Protein AF-A0A9D4BYH0-F1 (afdb_monomer)

Foldseek 3Di:
DDDDDDDDDDDDDDDPDPDDPPPDDDPPDDPDDDDDDDDDDDDPDPDDPPDDDCPVVVVVVVVVVVVVVVVVVVVVVVVVVVVVVVVVVVVVVVVVVVVVVVVVVVVVVVVVVVVVVVVVVVVVVVVVVVVVVVVVVVVVVVVVVVVVVVVVVVVVVVVVD

pLDDT: mean 78.52, std 25.66, range [32.28, 98.81]

Sequence (161 aa):
MTTEEKKRKNGINSTGSISEIDLQESPSQNKQQEQTPKPQKFRKAKMPKVGETNWKSEYNVSSEINDKKSQLKDINHKLANVASTVDRSIEELNSKIKQLIEKDDARIKNTMRELLSGMKDDIVISLSKQIEVLESRLFEREIENDKLKQEVKDLNKKLED

Organism: Dreissena polymorpha (NCBI:txid45954)

Secondary structure (DSSP, 8-state):
-----------------------------------PPP----------------HHHHHHHHHHHHHHHHHHHHHHHHHHHHHHHHHHHHHHHHHHHHHHH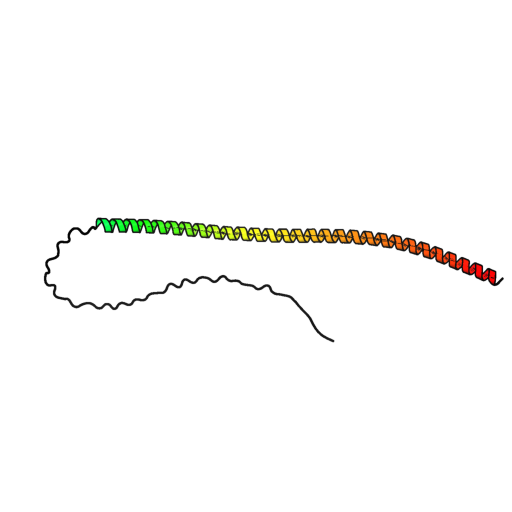HHHHHHHHHHHHHHHHHHHHHHHHHHHHHHHHHHHHHHHHHHHHHHHHHHHHHHHHHHH-

Structure (mmCIF, N/CA/C/O backbone):
data_AF-A0A9D4BYH0-F1
#
_entry.id   AF-A0A9D4BYH0-F1
#
loop_
_atom_site.group_PDB
_atom_site.id
_atom_site.type_symbol
_atom_site.label_atom_id
_atom_site.label_alt_id
_atom_site.label_comp_id
_atom_site.label_asym_id
_atom_site.label_entity_id
_atom_site.label_seq_id
_atom_site.pdbx_PDB_ins_code
_atom_site.Cartn_x
_atom_site.Cartn_y
_atom_site.Cartn_z
_atom_site.occupancy
_atom_site.B_iso_or_equiv
_atom_site.auth_seq_id
_atom_site.auth_comp_id
_atom_site.auth_asym_id
_atom_site.auth_atom_id
_atom_site.pdbx_PDB_model_num
ATOM 1 N N . MET A 1 1 ? -32.935 -17.900 -3.603 1.00 38.25 1 MET A N 1
ATOM 2 C CA . MET A 1 1 ? -33.440 -17.007 -4.667 1.00 38.25 1 MET A CA 1
ATOM 3 C C . MET A 1 1 ? -32.567 -15.757 -4.617 1.00 38.25 1 MET A C 1
ATOM 5 O O . MET A 1 1 ? -32.617 -15.085 -3.601 1.00 38.25 1 MET A O 1
ATOM 9 N N . THR A 1 2 ? -31.446 -15.720 -5.360 1.00 40.88 2 THR A N 1
ATOM 10 C CA . THR A 1 2 ? -31.282 -15.116 -6.719 1.00 40.88 2 THR A CA 1
ATOM 11 C C . THR A 1 2 ? -31.506 -13.596 -6.652 1.00 40.88 2 THR A C 1
ATOM 13 O O . THR A 1 2 ? -32.549 -13.194 -6.165 1.00 40.88 2 THR A O 1
ATOM 16 N N . THR A 1 3 ? -30.612 -12.690 -7.058 1.00 42.00 3 THR A N 1
ATOM 17 C CA . THR A 1 3 ? -29.584 -12.708 -8.117 1.00 42.00 3 THR A CA 1
ATOM 18 C C . THR A 1 3 ? -28.722 -11.432 -7.976 1.00 42.00 3 THR A C 1
ATOM 20 O O . THR A 1 3 ? -29.191 -10.472 -7.380 1.00 42.00 3 THR A O 1
ATOM 23 N N . GLU A 1 4 ? -27.528 -11.433 -8.590 1.00 38.19 4 GLU A N 1
ATOM 24 C CA . GLU A 1 4 ? -26.719 -10.256 -9.006 1.00 38.19 4 GLU A CA 1
ATOM 25 C C . GLU A 1 4 ? -26.021 -9.436 -7.890 1.00 38.19 4 GLU A C 1
ATOM 27 O O . GLU A 1 4 ? -26.610 -9.080 -6.889 1.00 38.19 4 GLU A O 1
ATOM 32 N N . GLU A 1 5 ? -24.723 -9.120 -7.923 1.00 40.25 5 GLU A N 1
ATOM 33 C CA . GLU A 1 5 ? -23.811 -8.974 -9.051 1.00 40.25 5 GLU A CA 1
ATOM 34 C C . GLU A 1 5 ? -22.370 -9.314 -8.622 1.00 40.25 5 GLU A C 1
ATOM 36 O O . GLU A 1 5 ? -21.858 -8.928 -7.570 1.00 40.25 5 GLU A O 1
ATOM 41 N N . LYS A 1 6 ? -21.733 -10.132 -9.454 1.00 42.22 6 LYS A N 1
ATOM 42 C CA . LYS A 1 6 ? -20.428 -10.767 -9.281 1.00 42.22 6 LYS A CA 1
ATOM 43 C C . LYS A 1 6 ? -19.395 -9.975 -10.088 1.00 42.22 6 LYS A C 1
ATOM 45 O O . LYS A 1 6 ? -19.663 -9.624 -11.226 1.00 42.22 6 LYS A O 1
ATOM 50 N N . LYS A 1 7 ? -18.162 -9.936 -9.572 1.00 39.81 7 LYS A N 1
ATOM 51 C CA . LYS A 1 7 ? -16.890 -9.839 -10.322 1.00 39.81 7 LYS A CA 1
ATOM 52 C C . LYS A 1 7 ? -16.577 -8.501 -11.017 1.00 39.81 7 LYS A C 1
ATOM 54 O O . LYS A 1 7 ? -16.980 -8.252 -12.143 1.00 39.81 7 LYS A O 1
ATOM 59 N N . ARG A 1 8 ? -15.607 -7.775 -10.452 1.00 39.50 8 ARG A N 1
ATOM 60 C CA . ARG A 1 8 ? -14.599 -7.048 -11.242 1.00 39.50 8 ARG A CA 1
ATOM 61 C C . ARG A 1 8 ? -13.219 -7.625 -10.928 1.00 39.50 8 ARG A C 1
ATOM 63 O O . ARG A 1 8 ? -12.563 -7.244 -9.967 1.00 39.50 8 ARG A O 1
ATOM 70 N N . LYS A 1 9 ? -12.836 -8.624 -11.723 1.00 42.94 9 LYS A N 1
ATOM 71 C CA . LYS A 1 9 ? -11.463 -9.101 -11.912 1.00 42.94 9 LYS A CA 1
ATOM 72 C C . LYS A 1 9 ? -11.106 -8.851 -13.377 1.00 42.94 9 LYS A C 1
ATOM 74 O O . LYS A 1 9 ? -11.938 -9.108 -14.241 1.00 42.94 9 LYS A O 1
ATOM 79 N N . ASN A 1 10 ? -9.846 -8.486 -13.587 1.00 37.41 10 ASN A N 1
ATOM 80 C CA . ASN A 1 10 ? -9.073 -8.560 -14.828 1.00 37.41 10 ASN A CA 1
ATOM 81 C C . ASN A 1 10 ? -9.269 -7.428 -15.845 1.00 37.41 10 ASN A C 1
ATOM 83 O O . ASN A 1 10 ? -10.265 -7.350 -16.552 1.00 37.41 10 ASN A O 1
ATOM 87 N N . GLY A 1 11 ? -8.214 -6.621 -15.961 1.00 32.28 11 GLY A N 1
ATOM 88 C CA . GLY A 1 11 ? -7.962 -5.690 -17.054 1.00 32.28 11 GLY A CA 1
ATOM 89 C C . GLY A 1 11 ? -6.468 -5.373 -17.142 1.00 32.28 11 GLY A C 1
ATOM 90 O O . GLY A 1 11 ? -6.089 -4.211 -17.136 1.00 32.28 11 GLY A O 1
ATOM 91 N N . ILE A 1 12 ? -5.618 -6.406 -17.137 1.00 38.56 12 ILE A N 1
ATOM 92 C CA . ILE A 1 12 ? -4.235 -6.299 -17.616 1.00 38.56 12 ILE A CA 1
ATOM 93 C C . ILE A 1 12 ? -4.298 -6.665 -19.102 1.00 38.56 12 ILE A C 1
ATOM 95 O O . ILE A 1 12 ? -4.329 -7.844 -19.440 1.00 38.56 12 ILE A O 1
ATOM 99 N N . ASN A 1 13 ? -4.359 -5.658 -19.970 1.00 38.12 13 ASN A N 1
ATOM 100 C CA . ASN A 1 13 ? -4.007 -5.793 -21.384 1.00 38.12 13 ASN A CA 1
ATOM 101 C C . ASN A 1 13 ? -2.537 -5.345 -21.463 1.00 38.12 13 ASN A C 1
ATOM 103 O O . ASN A 1 13 ? -2.234 -4.208 -21.123 1.00 38.12 13 ASN A O 1
ATOM 107 N N . SER A 1 14 ? -1.552 -6.233 -21.603 1.00 37.12 14 SER A N 1
ATOM 108 C CA . SER A 1 14 ? -1.218 -7.039 -22.784 1.00 37.12 14 SER A CA 1
ATOM 109 C C . SER A 1 14 ? -0.939 -6.188 -24.025 1.00 37.12 14 SER A C 1
ATOM 111 O O . SER A 1 14 ? -1.850 -5.616 -24.614 1.00 37.12 14 SER A O 1
ATOM 113 N N . THR A 1 15 ? 0.339 -6.227 -24.419 1.00 41.69 15 THR A N 1
ATOM 114 C CA . THR A 1 15 ? 0.869 -6.137 -25.791 1.00 41.69 15 THR A CA 1
ATOM 115 C C . THR A 1 15 ? 0.675 -4.820 -26.539 1.00 41.69 15 THR A C 1
ATOM 117 O O . THR A 1 15 ? -0.170 -4.705 -27.420 1.00 41.69 15 THR A O 1
ATOM 120 N N . GLY A 1 16 ? 1.563 -3.863 -26.261 1.00 33.22 16 GLY A N 1
ATOM 121 C CA . GLY A 1 16 ? 1.998 -2.883 -27.254 1.00 33.22 16 GLY A CA 1
ATOM 122 C C . GLY A 1 16 ? 3.262 -3.392 -27.941 1.00 33.22 16 GLY A C 1
ATOM 123 O O . GLY A 1 16 ? 4.363 -3.019 -27.549 1.00 33.22 16 GLY A O 1
ATOM 124 N N . SER A 1 17 ? 3.107 -4.287 -28.918 1.00 40.41 17 SER A N 1
ATOM 125 C CA . SER A 1 17 ? 4.171 -4.601 -29.872 1.00 40.41 17 SER A CA 1
ATOM 126 C C . SER A 1 17 ? 4.427 -3.343 -30.696 1.00 40.41 17 SER A C 1
ATOM 128 O O . SER A 1 17 ? 3.565 -2.935 -31.474 1.00 40.41 17 SER A O 1
ATOM 130 N N . ILE A 1 18 ? 5.580 -2.701 -30.509 1.00 44.22 18 ILE A N 1
ATOM 131 C CA . ILE A 1 18 ? 6.057 -1.706 -31.467 1.00 44.22 18 ILE A CA 1
ATOM 132 C C . ILE A 1 18 ? 6.565 -2.507 -32.660 1.00 44.22 18 ILE A C 1
ATOM 134 O O . ILE A 1 18 ? 7.563 -3.217 -32.583 1.00 44.22 18 ILE A O 1
ATOM 138 N N . SER A 1 19 ? 5.765 -2.451 -33.713 1.00 44.19 19 SER A N 1
ATOM 139 C CA . SER A 1 19 ? 5.960 -3.046 -35.024 1.00 44.19 19 SER A CA 1
ATOM 140 C C . SER A 1 19 ? 7.359 -2.792 -35.585 1.00 44.19 19 SER A C 1
ATOM 142 O O . SER A 1 19 ? 7.792 -1.642 -35.684 1.00 44.19 19 SER A O 1
ATOM 144 N N . GLU A 1 20 ? 8.007 -3.885 -35.996 1.00 37.78 20 GLU A N 1
ATOM 145 C CA . GLU A 1 20 ? 9.078 -3.927 -36.991 1.00 37.78 20 GLU A CA 1
ATOM 146 C C . GLU A 1 20 ? 8.744 -3.002 -38.167 1.00 37.78 20 GLU A C 1
ATOM 148 O O . GLU A 1 20 ? 7.704 -3.136 -38.815 1.00 37.78 20 GLU A O 1
ATOM 153 N N . ILE A 1 21 ? 9.636 -2.053 -38.443 1.00 40.25 21 ILE A N 1
ATOM 154 C CA . ILE A 1 21 ? 9.646 -1.336 -39.714 1.00 40.25 21 ILE A CA 1
ATOM 155 C C . ILE A 1 21 ? 10.313 -2.276 -40.715 1.00 40.25 21 ILE A C 1
ATOM 157 O O . ILE A 1 21 ? 11.536 -2.375 -40.780 1.00 40.25 21 ILE A O 1
ATOM 161 N N . ASP A 1 22 ? 9.477 -2.991 -41.459 1.00 37.97 22 ASP A N 1
ATOM 162 C CA . ASP A 1 22 ? 9.868 -3.825 -42.587 1.00 37.97 22 ASP A CA 1
ATOM 163 C C . ASP A 1 22 ? 10.259 -2.907 -43.760 1.00 37.97 22 ASP A C 1
ATOM 165 O O . ASP A 1 22 ? 9.413 -2.350 -44.466 1.00 37.97 22 ASP A O 1
ATOM 169 N N . LEU A 1 23 ? 11.561 -2.659 -43.928 1.00 40.38 23 LEU A N 1
ATOM 170 C CA . LEU A 1 23 ? 12.103 -1.992 -45.112 1.00 40.38 23 LEU A CA 1
ATOM 171 C C . LEU A 1 23 ? 12.146 -3.011 -46.255 1.00 40.38 23 LEU A C 1
ATOM 173 O O . LEU A 1 23 ? 13.171 -3.635 -46.518 1.00 40.38 23 LEU A O 1
ATOM 177 N N . GLN A 1 24 ? 11.015 -3.163 -46.945 1.00 39.34 24 GLN A N 1
ATOM 178 C CA . GLN A 1 24 ? 10.952 -3.884 -48.212 1.00 39.34 24 GLN A CA 1
ATOM 179 C C . GLN A 1 24 ? 11.823 -3.181 -49.264 1.00 39.34 24 GLN A C 1
ATOM 181 O O . GLN A 1 24 ? 11.448 -2.156 -49.841 1.00 39.34 24 GLN A O 1
ATOM 186 N N . GLU A 1 25 ? 12.985 -3.765 -49.552 1.00 39.53 25 GLU A N 1
ATOM 187 C CA . GLU A 1 25 ? 13.725 -3.507 -50.782 1.00 39.53 25 GLU A CA 1
ATOM 188 C C . GLU A 1 25 ? 12.851 -3.903 -51.981 1.00 39.53 25 GLU A C 1
ATOM 190 O O . GLU A 1 25 ? 12.483 -5.063 -52.163 1.00 39.53 25 GLU A O 1
ATOM 195 N N . SER A 1 26 ? 12.504 -2.927 -52.819 1.00 39.94 26 SER A N 1
ATOM 196 C CA . SER A 1 26 ? 11.840 -3.188 -54.096 1.00 39.94 26 SER A CA 1
ATOM 197 C C . SER A 1 26 ? 12.850 -3.753 -55.104 1.00 39.94 26 SER A C 1
ATOM 199 O O . SER A 1 26 ? 13.808 -3.052 -55.445 1.00 39.94 26 SER A O 1
ATOM 201 N N . PRO A 1 27 ? 12.652 -4.958 -55.670 1.00 40.75 27 PRO A N 1
ATOM 202 C CA . PRO A 1 27 ? 13.477 -5.429 -56.771 1.00 40.75 27 PRO A CA 1
ATOM 203 C C . PRO A 1 27 ? 13.036 -4.726 -58.060 1.00 40.75 27 PRO A C 1
ATOM 205 O O . PRO A 1 27 ? 12.054 -5.104 -58.699 1.00 40.75 27 PRO A O 1
ATOM 208 N N . SER A 1 28 ? 13.774 -3.693 -58.473 1.00 41.81 28 SER A N 1
ATOM 209 C CA . SER A 1 28 ? 13.622 -3.118 -59.813 1.00 41.81 28 SER A CA 1
ATOM 210 C C . SER A 1 28 ? 14.185 -4.086 -60.855 1.00 41.81 28 SER A C 1
ATOM 212 O O . SER A 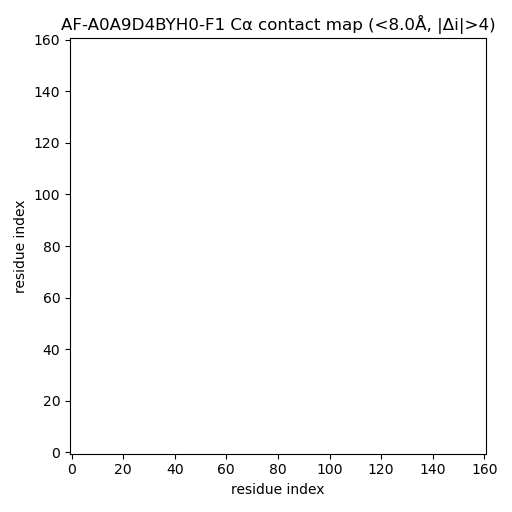1 28 ? 15.358 -4.037 -61.221 1.00 41.81 28 SER A O 1
ATOM 214 N N . GLN A 1 29 ? 13.330 -4.985 -61.342 1.00 40.50 29 GLN A N 1
ATOM 215 C CA . GLN A 1 29 ? 13.562 -5.733 -62.571 1.00 40.50 29 GLN A CA 1
ATOM 216 C C . GLN A 1 29 ? 13.462 -4.776 -63.763 1.00 40.50 29 GLN A C 1
ATOM 218 O O . GLN A 1 29 ? 12.367 -4.478 -64.232 1.00 40.50 29 GLN A O 1
ATOM 223 N N . ASN A 1 30 ? 14.599 -4.326 -64.294 1.00 38.78 30 ASN A N 1
ATOM 224 C CA . ASN A 1 30 ? 14.641 -3.720 -65.621 1.00 38.78 30 ASN A CA 1
ATOM 225 C C . ASN A 1 30 ? 15.242 -4.728 -66.609 1.00 38.78 30 ASN A C 1
ATOM 227 O O . ASN A 1 30 ? 16.457 -4.822 -66.775 1.00 38.78 30 ASN A O 1
ATOM 231 N N . LYS A 1 31 ? 14.373 -5.530 -67.238 1.00 47.62 31 LYS A N 1
ATOM 232 C CA . LYS A 1 31 ? 14.720 -6.327 -68.420 1.00 47.62 31 LYS A CA 1
ATOM 233 C C . LYS A 1 31 ? 14.843 -5.373 -69.608 1.00 47.62 31 LYS A C 1
ATOM 235 O O . LYS A 1 31 ? 13.845 -5.080 -70.261 1.00 47.62 31 LYS A O 1
ATOM 240 N N . GLN A 1 32 ? 16.053 -4.909 -69.908 1.00 43.03 32 GLN A N 1
ATOM 241 C CA . GLN A 1 32 ? 16.330 -4.312 -71.212 1.00 43.03 32 GLN A CA 1
ATOM 242 C C . GLN A 1 32 ? 16.720 -5.409 -72.202 1.00 43.03 32 GLN A C 1
ATOM 244 O O . GLN A 1 32 ? 17.670 -6.159 -71.999 1.00 43.03 32 GLN A O 1
ATOM 249 N N . GLN A 1 33 ? 15.903 -5.512 -73.249 1.00 44.56 33 GLN A N 1
ATOM 250 C CA . GLN A 1 33 ? 16.112 -6.342 -74.425 1.00 44.56 33 GLN A CA 1
ATOM 251 C C . GLN A 1 33 ? 17.427 -5.972 -75.113 1.00 44.56 33 GLN A C 1
ATOM 253 O O . GLN A 1 33 ? 17.650 -4.825 -75.495 1.00 44.56 33 GLN A O 1
ATOM 258 N N . GLU A 1 34 ? 18.260 -6.981 -75.320 1.00 41.09 34 GLU A N 1
ATOM 259 C CA . GLU A 1 34 ? 19.463 -6.922 -76.134 1.00 41.09 34 GLU A CA 1
ATOM 260 C C . GLU A 1 34 ? 19.052 -6.868 -77.617 1.00 41.09 34 GLU A C 1
ATOM 262 O O . GLU A 1 34 ? 18.759 -7.882 -78.247 1.00 41.09 34 GLU A O 1
ATOM 267 N N . GLN A 1 35 ? 18.954 -5.660 -78.178 1.00 45.34 35 GLN A N 1
ATOM 268 C CA . GLN A 1 35 ? 18.885 -5.463 -79.626 1.00 45.34 35 GLN A CA 1
ATOM 269 C C . GLN A 1 35 ? 20.288 -5.136 -80.136 1.00 45.34 35 GLN A C 1
ATOM 271 O O . GLN A 1 35 ? 20.803 -4.039 -79.932 1.00 45.34 35 GLN A O 1
ATOM 276 N N . THR A 1 36 ? 20.912 -6.090 -80.823 1.00 39.84 36 THR A N 1
ATOM 277 C CA . THR A 1 36 ? 22.171 -5.872 -81.543 1.00 39.84 36 THR A CA 1
ATOM 278 C C . THR A 1 36 ? 21.944 -4.923 -82.731 1.00 39.84 36 THR A C 1
ATOM 280 O O . THR A 1 36 ? 21.162 -5.270 -83.627 1.00 39.84 36 THR A O 1
ATOM 283 N N . PRO A 1 37 ? 22.620 -3.761 -82.824 1.00 43.53 37 PRO A N 1
ATOM 284 C CA . PRO A 1 37 ? 22.533 -2.912 -84.006 1.00 43.53 37 PRO A CA 1
ATOM 285 C C . PRO A 1 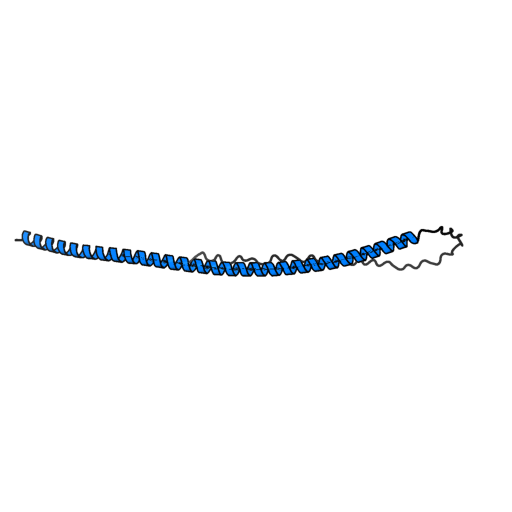37 ? 23.345 -3.514 -85.163 1.00 43.53 37 PRO A C 1
ATOM 287 O O . PRO A 1 37 ? 24.487 -3.939 -84.991 1.00 43.53 37 PRO A O 1
ATOM 290 N N . LYS A 1 38 ? 22.760 -3.520 -86.368 1.00 50.56 38 LYS A N 1
ATOM 291 C CA . LYS A 1 38 ? 23.434 -3.883 -87.629 1.00 50.56 38 LYS A CA 1
ATOM 292 C C . LYS A 1 38 ? 24.692 -3.020 -87.857 1.00 50.56 38 LYS A C 1
ATOM 294 O O . LYS A 1 38 ? 24.664 -1.828 -87.549 1.00 50.56 38 LYS A O 1
ATOM 299 N N . PRO A 1 39 ? 25.764 -3.563 -88.468 1.00 40.78 39 PRO A N 1
ATOM 300 C CA . PRO A 1 39 ? 27.018 -2.840 -88.666 1.00 40.78 39 PRO A CA 1
ATOM 301 C C . PRO A 1 39 ? 26.841 -1.684 -89.659 1.00 40.78 39 PRO A C 1
ATOM 303 O O . PRO A 1 39 ? 26.704 -1.872 -90.870 1.00 40.78 39 PRO A O 1
ATOM 306 N N . GLN A 1 40 ? 26.845 -0.463 -89.130 1.00 53.38 40 GLN A N 1
ATOM 307 C CA . GLN A 1 40 ? 26.816 0.770 -89.903 1.00 53.38 40 GLN A CA 1
ATOM 308 C C . GLN A 1 40 ? 28.234 1.055 -90.425 1.00 53.38 40 GLN A C 1
ATOM 310 O O . GLN A 1 40 ? 29.199 1.100 -89.665 1.00 53.38 40 GLN A O 1
ATOM 315 N N . LYS A 1 41 ? 28.383 1.205 -91.747 1.00 51.78 41 LYS A N 1
ATOM 316 C CA . LYS A 1 41 ? 29.674 1.469 -92.401 1.00 51.78 41 LYS A CA 1
ATOM 317 C C . LYS A 1 41 ? 30.257 2.796 -91.898 1.00 51.78 41 LYS A C 1
ATOM 319 O O . LYS A 1 41 ? 29.757 3.865 -92.248 1.00 51.78 41 LYS A O 1
ATOM 324 N N . PHE A 1 42 ? 31.331 2.726 -91.114 1.00 44.03 42 PHE A N 1
ATOM 325 C CA . PHE A 1 42 ? 32.073 3.893 -90.645 1.00 44.03 42 PHE A CA 1
ATOM 326 C C . PHE A 1 42 ? 32.738 4.611 -91.826 1.00 44.03 42 PHE A C 1
ATOM 328 O O . PHE A 1 42 ? 33.729 4.148 -92.394 1.00 44.03 42 PHE A O 1
ATOM 335 N N . ARG A 1 43 ? 32.214 5.786 -92.187 1.00 50.41 43 ARG A N 1
ATOM 336 C CA . ARG A 1 43 ? 33.010 6.798 -92.886 1.00 50.41 43 ARG A CA 1
ATOM 337 C C . ARG A 1 43 ? 34.096 7.259 -91.913 1.00 50.41 43 ARG A C 1
ATOM 339 O O . ARG A 1 43 ? 33.781 7.599 -90.777 1.00 50.41 43 ARG A O 1
ATOM 346 N N . LYS A 1 44 ? 35.361 7.259 -92.349 1.00 54.62 44 LYS A N 1
ATOM 347 C CA . LYS A 1 44 ? 36.505 7.787 -91.588 1.00 54.62 44 LYS A CA 1
ATOM 348 C C . LYS A 1 44 ? 36.310 9.289 -91.352 1.00 54.62 44 LYS A C 1
ATOM 350 O O . LYS A 1 44 ? 36.789 10.113 -92.126 1.00 54.62 44 LYS A O 1
ATOM 355 N N . ALA A 1 45 ? 35.573 9.640 -90.303 1.00 50.53 45 ALA A N 1
ATOM 356 C CA . ALA A 1 45 ? 35.564 10.982 -89.758 1.00 50.53 45 ALA A CA 1
ATOM 357 C C . ALA A 1 45 ? 36.923 11.214 -89.092 1.00 50.53 45 ALA A C 1
ATOM 359 O O . ALA A 1 45 ? 37.395 10.405 -88.293 1.00 50.53 45 ALA A O 1
ATOM 360 N N . LYS A 1 46 ? 37.576 12.304 -89.485 1.00 55.06 46 LYS A N 1
ATOM 361 C CA . LYS A 1 46 ? 38.815 12.801 -88.892 1.00 55.06 46 LYS A CA 1
ATOM 362 C C . LYS A 1 46 ? 38.563 12.959 -87.388 1.00 55.06 46 LYS A C 1
ATOM 364 O O . LYS A 1 46 ? 37.714 13.765 -87.014 1.00 55.06 46 LYS A O 1
ATOM 369 N N . MET A 1 47 ? 39.226 12.156 -86.549 1.00 54.00 47 MET A N 1
ATOM 370 C CA . MET A 1 47 ? 39.058 12.258 -85.098 1.00 54.00 47 MET A CA 1
ATOM 371 C C . MET A 1 47 ? 39.387 13.695 -84.672 1.00 54.00 47 MET A C 1
ATOM 373 O O . MET A 1 47 ? 40.452 14.198 -85.059 1.00 54.00 47 MET A O 1
ATOM 377 N N . PRO A 1 48 ? 38.514 14.378 -83.910 1.00 52.62 48 PRO A N 1
ATOM 378 C CA . PRO A 1 48 ? 38.930 15.590 -83.230 1.00 52.62 48 PRO A CA 1
ATOM 379 C C . PRO A 1 48 ? 40.115 15.210 -82.342 1.00 52.62 48 PRO A C 1
ATOM 381 O O . PRO A 1 48 ? 40.064 14.211 -81.623 1.00 52.62 48 PRO A O 1
ATOM 384 N N . LYS A 1 49 ? 41.217 15.960 -82.447 1.00 53.47 49 LYS A N 1
ATOM 385 C CA . LYS A 1 49 ? 42.331 15.828 -81.509 1.00 53.47 49 LYS A CA 1
ATOM 386 C C . LYS A 1 49 ? 41.735 16.011 -80.118 1.00 53.47 49 LYS A C 1
ATOM 388 O O . LYS A 1 49 ? 41.226 17.089 -79.825 1.00 53.47 49 LYS A O 1
ATOM 393 N N . VAL A 1 50 ? 41.747 14.949 -79.316 1.00 53.41 50 VAL A N 1
ATOM 394 C CA . VAL A 1 50 ? 41.404 15.004 -77.896 1.00 53.41 50 VAL A CA 1
ATOM 395 C C . VAL A 1 50 ? 42.431 15.938 -77.269 1.00 53.41 50 VAL A C 1
ATOM 397 O O . VAL A 1 50 ? 43.566 15.549 -77.008 1.00 53.41 50 VAL A O 1
ATOM 400 N N . GLY A 1 51 ? 42.068 17.211 -77.146 1.00 48.75 51 GLY A N 1
ATOM 401 C CA . GLY A 1 51 ? 42.772 18.137 -76.284 1.00 48.75 51 GLY A CA 1
ATOM 402 C C . GLY A 1 51 ? 42.547 17.646 -74.867 1.00 48.75 51 GLY A C 1
ATOM 403 O O . GLY A 1 51 ? 41.419 17.698 -74.403 1.00 48.75 51 GLY A O 1
ATOM 404 N N . GLU A 1 52 ? 43.592 17.078 -74.269 1.00 49.31 52 GLU A N 1
ATOM 405 C CA . GLU A 1 52 ? 43.863 16.984 -72.830 1.00 49.31 52 GLU A CA 1
ATOM 406 C C . GLU A 1 52 ? 42.649 17.199 -71.906 1.00 49.31 52 GLU A C 1
ATOM 408 O O . GLU A 1 52 ? 42.607 18.123 -71.095 1.00 49.31 52 GLU A O 1
ATOM 413 N N . THR A 1 53 ? 41.637 16.336 -71.988 1.00 55.41 53 THR A N 1
ATOM 414 C CA . THR A 1 53 ? 40.531 16.360 -71.031 1.00 55.41 53 THR A CA 1
ATOM 415 C C . THR A 1 53 ? 41.004 15.710 -69.737 1.00 55.41 53 THR A C 1
ATOM 417 O O . THR A 1 53 ? 41.050 14.492 -69.613 1.00 55.41 53 THR A O 1
ATOM 420 N N . ASN A 1 54 ? 41.477 16.568 -68.835 1.00 57.00 54 ASN A N 1
ATOM 421 C CA . ASN A 1 54 ? 41.479 16.545 -67.367 1.00 57.00 54 ASN A CA 1
ATOM 422 C C . ASN A 1 54 ? 41.258 15.213 -66.597 1.00 57.00 54 ASN A C 1
ATOM 424 O O . ASN A 1 54 ? 40.562 15.180 -65.583 1.00 57.00 54 ASN A O 1
ATOM 428 N N . TRP A 1 55 ? 41.925 14.135 -66.996 1.00 51.03 55 TRP A N 1
ATOM 429 C CA . TRP A 1 55 ? 42.037 12.852 -66.279 1.00 51.03 55 TRP A CA 1
ATOM 430 C C . TRP A 1 55 ? 42.521 13.003 -64.825 1.00 51.03 55 TRP A C 1
ATOM 432 O O . TRP A 1 55 ? 42.164 12.208 -63.958 1.00 51.03 55 TRP A O 1
ATOM 442 N N . LYS A 1 56 ? 43.291 14.061 -64.527 1.00 58.31 56 LYS A N 1
ATOM 443 C CA . LYS A 1 56 ? 43.706 14.403 -63.157 1.00 58.31 56 LYS A CA 1
ATOM 444 C C . LYS A 1 56 ? 42.525 14.786 -62.260 1.00 58.31 56 LYS A C 1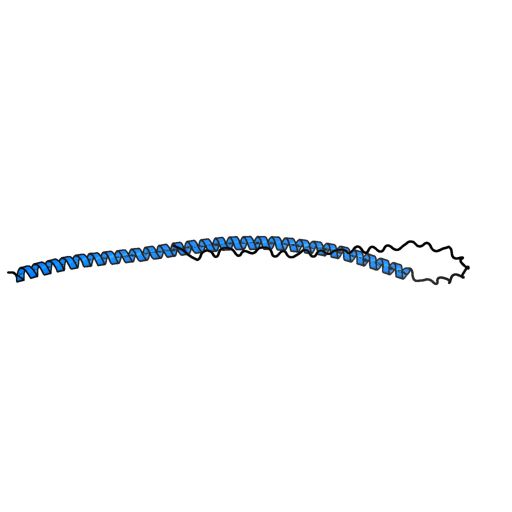
ATOM 446 O O . LYS A 1 56 ? 42.531 14.421 -61.088 1.00 58.31 56 LYS A O 1
ATOM 451 N N . SER A 1 57 ? 41.516 15.484 -62.789 1.00 71.12 57 SER A N 1
ATOM 452 C CA . SER A 1 57 ? 40.320 15.844 -62.014 1.00 71.12 57 SER A CA 1
ATOM 453 C C . SER A 1 57 ? 39.423 14.646 -61.717 1.00 71.12 57 SER A C 1
ATOM 455 O O . SER A 1 57 ? 38.971 14.504 -60.587 1.00 71.12 57 SER A O 1
ATOM 457 N N . GLU A 1 58 ? 39.228 13.742 -62.680 1.00 68.19 58 GLU A N 1
ATOM 458 C CA . GLU A 1 58 ? 38.427 12.527 -62.485 1.00 68.19 58 GLU A CA 1
ATOM 459 C C . GLU A 1 58 ? 39.090 11.569 -61.489 1.00 68.19 58 GLU A C 1
ATOM 461 O O . GLU A 1 58 ? 38.419 11.007 -60.622 1.00 68.19 58 GLU A O 1
ATOM 466 N N . TYR A 1 59 ? 40.419 11.433 -61.555 1.00 74.19 59 TYR A N 1
ATOM 467 C CA . TYR A 1 59 ? 41.181 10.653 -60.582 1.00 74.19 59 TYR A CA 1
ATOM 468 C C . TYR A 1 59 ? 41.081 11.242 -59.166 1.00 74.19 59 TYR A C 1
ATOM 470 O O . TYR A 1 59 ? 40.863 10.497 -58.211 1.00 74.19 59 TYR A O 1
ATOM 478 N N . ASN A 1 60 ? 41.178 12.570 -59.027 1.00 79.81 60 ASN A N 1
ATOM 479 C CA . ASN A 1 60 ? 41.054 13.234 -57.728 1.00 79.81 60 ASN A CA 1
ATOM 480 C C . ASN A 1 60 ? 39.651 13.054 -57.125 1.00 79.81 60 ASN A C 1
ATOM 482 O O . ASN A 1 60 ? 39.520 12.662 -55.969 1.00 79.81 60 ASN A O 1
ATOM 486 N N . VAL A 1 61 ? 38.601 13.230 -57.932 1.00 86.31 61 VAL A N 1
ATOM 487 C CA . VAL A 1 61 ? 37.211 13.006 -57.500 1.00 86.31 61 VAL A CA 1
ATOM 488 C C . VAL A 1 61 ? 36.982 11.547 -57.096 1.00 86.31 61 VAL A C 1
ATOM 490 O O . VAL A 1 61 ? 36.340 11.281 -56.084 1.00 86.31 61 VAL A O 1
ATOM 493 N N . SER A 1 62 ? 37.535 10.586 -57.840 1.00 86.94 62 SER A N 1
ATOM 494 C CA . SER A 1 62 ? 37.438 9.162 -57.497 1.00 86.94 62 SER A CA 1
ATOM 495 C C . SER A 1 62 ? 38.129 8.835 -56.165 1.00 86.94 62 SER A C 1
ATOM 497 O O . SER A 1 62 ? 37.576 8.098 -55.345 1.00 86.94 62 SER A O 1
ATOM 499 N N . SER A 1 63 ? 39.302 9.426 -55.906 1.00 91.38 63 SER A N 1
ATOM 500 C CA . SER A 1 63 ? 39.997 9.298 -54.618 1.00 91.38 63 SER A CA 1
ATOM 501 C C . SER A 1 63 ? 39.162 9.870 -53.473 1.00 91.38 63 SER A C 1
ATOM 503 O O . SER A 1 63 ? 38.910 9.175 -52.493 1.00 91.38 63 SER A O 1
ATOM 505 N N . GLU A 1 64 ? 38.651 11.094 -53.628 1.00 94.19 64 GLU A N 1
ATOM 506 C CA . GLU A 1 64 ? 37.811 11.749 -52.620 1.00 94.19 64 GLU A CA 1
ATOM 507 C C . GLU A 1 64 ? 36.527 10.950 -52.328 1.00 94.19 64 GLU A C 1
ATOM 509 O O . GLU A 1 64 ? 36.132 10.807 -51.169 1.00 94.19 64 GLU A O 1
ATOM 514 N N . ILE A 1 65 ? 35.889 10.369 -53.352 1.00 93.88 65 ILE A N 1
ATOM 515 C CA . ILE A 1 65 ?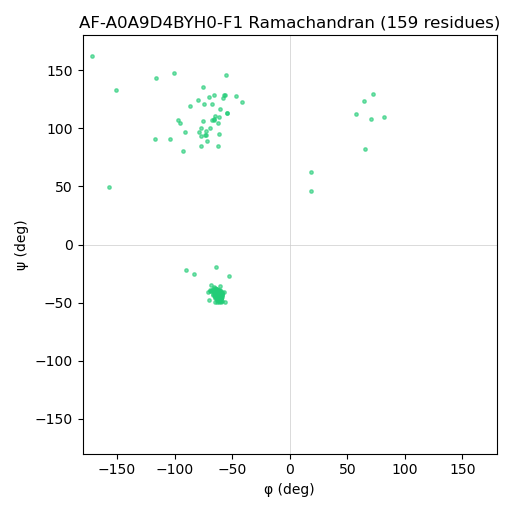 34.718 9.493 -53.188 1.00 93.88 65 ILE A CA 1
ATOM 516 C C . ILE A 1 65 ? 35.075 8.241 -52.379 1.00 93.88 65 ILE A C 1
ATOM 518 O O . ILE A 1 65 ? 34.321 7.855 -51.480 1.00 93.88 65 ILE A O 1
ATOM 522 N N . ASN A 1 66 ? 36.209 7.603 -52.672 1.00 95.44 66 ASN A N 1
ATOM 523 C CA . ASN A 1 66 ? 36.653 6.411 -51.949 1.00 95.44 66 ASN A CA 1
ATOM 524 C C . ASN A 1 66 ? 36.971 6.724 -50.483 1.00 95.44 66 ASN A C 1
ATOM 526 O O . ASN A 1 66 ? 36.539 5.984 -49.594 1.00 95.44 66 ASN A O 1
ATOM 530 N N . ASP A 1 67 ? 37.623 7.856 -50.224 1.00 95.81 67 ASP A N 1
ATOM 531 C CA . ASP A 1 67 ? 37.910 8.328 -48.870 1.00 95.81 67 ASP A CA 1
ATOM 532 C C . ASP A 1 67 ? 36.612 8.583 -48.091 1.00 95.81 67 ASP A C 1
ATOM 534 O O . ASP A 1 67 ? 36.444 8.105 -46.964 1.00 95.81 67 ASP A O 1
ATOM 538 N N . LYS A 1 68 ? 35.634 9.265 -48.704 1.00 97.50 68 LYS A N 1
ATOM 539 C CA . LYS A 1 68 ? 34.316 9.505 -48.092 1.00 97.50 68 LYS A CA 1
ATOM 540 C C . LYS A 1 68 ? 33.544 8.214 -47.844 1.00 97.50 68 LYS A C 1
ATOM 542 O O . LYS A 1 68 ? 32.911 8.076 -46.798 1.00 97.50 68 LYS A O 1
ATOM 547 N N . LYS A 1 69 ? 33.627 7.242 -48.753 1.00 97.06 69 LYS A N 1
ATOM 548 C CA . LYS A 1 69 ? 33.014 5.919 -48.581 1.00 97.06 69 LYS A CA 1
ATOM 549 C C . LYS A 1 69 ? 33.631 5.158 -47.405 1.00 97.06 69 LYS A C 1
ATOM 551 O O . LYS A 1 69 ? 32.896 4.529 -46.644 1.00 97.06 69 LYS A O 1
ATOM 556 N N . SER A 1 70 ? 34.949 5.251 -47.220 1.00 96.38 70 SER A N 1
ATOM 557 C CA . SER A 1 70 ? 35.629 4.674 -46.055 1.00 96.38 70 SER A CA 1
ATOM 558 C C . SER A 1 70 ? 35.184 5.350 -44.757 1.00 96.38 70 SER A C 1
ATOM 560 O O . SER A 1 70 ? 34.818 4.665 -43.805 1.00 96.38 70 SER A O 1
ATOM 562 N N . GLN A 1 71 ? 35.118 6.687 -44.738 1.00 97.94 71 GLN A N 1
ATOM 563 C CA . GLN A 1 71 ? 34.626 7.447 -43.581 1.00 97.94 71 GLN A CA 1
ATOM 564 C C . GLN A 1 71 ? 33.187 7.060 -43.208 1.00 97.94 71 GLN A C 1
ATOM 566 O O . GLN A 1 71 ? 32.893 6.859 -42.031 1.00 97.94 71 GLN A O 1
ATOM 571 N N . LEU A 1 72 ? 32.296 6.904 -44.194 1.00 97.62 72 LEU A N 1
ATOM 572 C CA . LEU A 1 72 ? 30.920 6.451 -43.963 1.00 97.62 72 LEU A CA 1
ATOM 573 C C . LEU A 1 72 ? 30.865 5.045 -43.359 1.00 97.62 72 LEU A C 1
ATOM 575 O O . LEU A 1 72 ? 30.074 4.800 -42.449 1.00 97.62 72 LEU A O 1
ATOM 579 N N . LYS A 1 73 ? 31.720 4.127 -43.821 1.00 97.12 73 LYS A N 1
ATOM 580 C CA . LYS A 1 73 ? 31.799 2.773 -43.266 1.00 97.12 73 LYS A CA 1
ATOM 581 C C . LYS A 1 73 ? 32.225 2.794 -41.795 1.00 97.12 73 LYS A C 1
ATOM 583 O O . LYS A 1 73 ? 31.594 2.135 -40.970 1.00 97.12 73 LYS A O 1
ATOM 588 N N . ASP A 1 74 ? 33.235 3.590 -41.457 1.00 97.56 74 ASP A N 1
ATOM 589 C CA . ASP A 1 74 ? 33.705 3.739 -40.076 1.00 97.56 74 ASP A CA 1
ATOM 590 C C . ASP A 1 74 ? 32.641 4.366 -39.172 1.00 97.56 74 ASP A C 1
ATOM 592 O O . ASP A 1 74 ? 32.449 3.927 -38.036 1.00 97.56 74 ASP A O 1
ATOM 596 N N . ILE A 1 75 ? 31.921 5.375 -39.670 1.00 98.19 75 ILE A N 1
ATOM 597 C CA . ILE A 1 75 ? 30.802 5.991 -38.949 1.00 98.19 75 ILE A CA 1
ATOM 598 C C . ILE A 1 75 ? 29.697 4.963 -38.698 1.00 98.19 75 ILE A C 1
ATOM 600 O O . ILE A 1 75 ? 29.225 4.864 -37.568 1.00 98.19 75 ILE A O 1
ATOM 604 N N . ASN A 1 76 ? 29.330 4.154 -39.695 1.00 97.56 76 ASN A N 1
ATOM 605 C CA . ASN A 1 76 ? 28.318 3.110 -39.528 1.00 97.56 76 ASN A CA 1
ATOM 606 C C . ASN A 1 76 ? 28.732 2.066 -38.483 1.00 97.56 76 ASN A C 1
ATOM 608 O O . ASN A 1 76 ? 27.919 1.682 -37.644 1.00 97.56 76 ASN A O 1
ATOM 612 N N . HIS A 1 77 ? 30.002 1.648 -38.473 1.00 98.19 77 HIS A N 1
ATOM 613 C CA . HIS A 1 77 ? 30.515 0.754 -37.433 1.00 98.19 77 HIS A CA 1
ATOM 614 C C . HIS A 1 77 ? 30.446 1.391 -36.038 1.00 98.19 77 HIS A C 1
ATOM 616 O O . HIS A 1 77 ? 30.014 0.745 -35.083 1.00 98.19 77 HIS A O 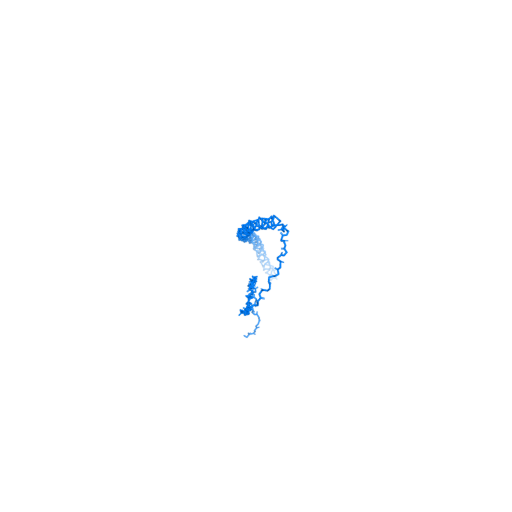1
ATOM 622 N N . LYS A 1 78 ? 30.815 2.671 -35.908 1.00 98.25 78 LYS A N 1
ATOM 623 C CA . LYS A 1 78 ? 30.695 3.403 -34.636 1.00 98.25 78 LYS A CA 1
ATOM 624 C C . LYS A 1 78 ? 29.241 3.526 -34.186 1.00 98.25 78 LYS A C 1
ATOM 626 O O . LYS A 1 78 ? 28.966 3.327 -33.007 1.00 98.25 78 LYS A O 1
ATOM 631 N N . LEU A 1 79 ? 28.322 3.808 -35.106 1.00 97.94 79 LEU A N 1
ATOM 632 C CA . LEU A 1 79 ? 26.897 3.919 -34.810 1.00 97.94 79 LEU A CA 1
ATOM 633 C C . LEU A 1 79 ? 26.324 2.590 -34.303 1.00 97.94 79 LEU A C 1
ATOM 635 O O . LEU A 1 79 ? 25.642 2.584 -33.283 1.00 97.94 79 LEU A O 1
ATOM 639 N N . ALA A 1 80 ? 26.659 1.468 -34.946 1.00 97.81 80 ALA A N 1
ATOM 640 C CA . ALA A 1 80 ? 26.235 0.137 -34.508 1.00 97.81 80 ALA A CA 1
ATOM 641 C C . ALA A 1 80 ? 26.737 -0.205 -33.092 1.00 97.81 80 ALA A C 1
ATOM 643 O O . ALA A 1 80 ? 25.993 -0.750 -32.273 1.00 97.81 80 ALA A O 1
ATOM 644 N N . ASN A 1 81 ? 27.979 0.169 -32.774 1.00 97.75 81 ASN A N 1
ATOM 645 C CA . ASN A 1 81 ? 28.543 -0.027 -31.437 1.00 97.75 81 ASN A CA 1
ATOM 646 C C . ASN A 1 81 ? 27.834 0.832 -30.380 1.00 97.75 81 ASN A C 1
ATOM 648 O O . ASN A 1 81 ? 27.547 0.351 -29.281 1.00 97.75 81 ASN A O 1
ATOM 652 N N . VAL A 1 82 ? 27.535 2.095 -30.703 1.00 98.50 82 VAL A N 1
ATOM 653 C CA . VAL A 1 82 ? 26.783 2.987 -29.806 1.00 98.50 82 VAL A CA 1
ATOM 654 C C . VAL A 1 82 ? 25.376 2.444 -29.574 1.00 98.50 82 VAL A C 1
ATOM 656 O O . VAL A 1 82 ? 24.969 2.350 -28.421 1.00 98.50 82 VAL A O 1
ATOM 659 N N . ALA A 1 83 ? 24.672 2.022 -30.629 1.00 96.56 83 ALA A N 1
ATOM 660 C CA . ALA A 1 83 ? 23.342 1.422 -30.515 1.00 96.56 83 ALA A CA 1
ATOM 661 C C . ALA A 1 83 ? 23.358 0.197 -29.585 1.00 96.56 83 ALA A C 1
ATOM 663 O O . ALA A 1 83 ? 22.632 0.168 -28.597 1.00 96.56 83 ALA A O 1
ATOM 664 N N . SER A 1 84 ? 24.299 -0.727 -29.801 1.00 98.06 84 SER A N 1
ATOM 665 C CA . SER A 1 84 ? 24.449 -1.926 -28.960 1.00 98.06 84 SER A CA 1
ATOM 666 C C . SER A 1 84 ? 24.737 -1.588 -27.489 1.00 98.06 84 SER A C 1
ATOM 668 O O . SER A 1 84 ? 24.281 -2.272 -26.573 1.00 98.06 84 SER A O 1
ATOM 670 N N . THR A 1 85 ? 25.505 -0.522 -27.241 1.00 98.31 85 THR A N 1
ATOM 671 C CA . THR A 1 85 ? 25.807 -0.053 -25.878 1.00 98.31 85 THR A CA 1
ATOM 672 C C . THR A 1 85 ? 24.570 0.540 -25.207 1.00 98.31 85 THR A C 1
ATOM 674 O O . THR A 1 85 ? 24.341 0.312 -24.017 1.00 98.31 85 THR A O 1
ATOM 677 N N . VAL A 1 86 ? 23.771 1.295 -25.963 1.00 98.06 86 VAL A N 1
ATOM 678 C CA . VAL A 1 86 ? 22.506 1.863 -25.489 1.00 98.06 86 VAL A CA 1
ATOM 679 C C . VAL A 1 86 ? 21.524 0.748 -25.139 1.00 98.06 86 VAL A C 1
ATOM 681 O O . VAL A 1 86 ? 20.991 0.770 -24.033 1.00 98.06 86 VAL A O 1
ATOM 684 N N . ASP A 1 87 ? 21.361 -0.257 -26.001 1.00 98.56 87 ASP A N 1
ATOM 685 C CA . ASP A 1 87 ? 20.454 -1.388 -25.759 1.00 98.56 87 ASP A CA 1
ATOM 686 C C . ASP A 1 87 ? 20.814 -2.135 -24.471 1.00 98.56 87 ASP A C 1
ATOM 688 O O . ASP A 1 87 ? 19.975 -2.312 -23.585 1.00 98.56 87 ASP A O 1
ATOM 692 N N . ARG A 1 88 ? 22.098 -2.465 -24.293 1.00 98.25 88 ARG A N 1
ATOM 693 C CA . ARG A 1 88 ? 22.577 -3.103 -23.062 1.00 98.25 88 ARG A CA 1
ATOM 694 C C . ARG A 1 88 ? 22.336 -2.235 -21.826 1.00 98.25 88 ARG A C 1
ATOM 696 O O . ARG A 1 88 ? 21.929 -2.737 -20.781 1.00 98.25 88 ARG A O 1
ATOM 703 N N . SER A 1 89 ? 22.567 -0.928 -21.939 1.00 98.44 89 SER A N 1
ATOM 704 C CA . SER A 1 89 ? 22.338 0.007 -20.830 1.00 98.44 89 SER A CA 1
ATOM 705 C C . SER A 1 89 ? 20.855 0.075 -20.452 1.00 98.44 89 SER A C 1
ATOM 707 O O . SER A 1 89 ? 20.523 0.130 -19.269 1.00 98.44 89 SER A O 1
ATOM 709 N N . ILE A 1 90 ? 19.954 0.034 -21.438 1.00 98.50 90 ILE A N 1
ATOM 710 C CA . ILE A 1 90 ? 18.503 -0.008 -21.219 1.00 98.50 90 ILE A CA 1
ATOM 711 C C . ILE A 1 90 ? 18.109 -1.294 -20.484 1.00 98.50 90 ILE A C 1
ATOM 713 O O . ILE A 1 90 ? 17.359 -1.231 -19.510 1.00 98.50 90 ILE A O 1
ATOM 717 N N . GLU A 1 91 ? 18.632 -2.449 -20.895 1.00 98.50 91 GLU A N 1
ATOM 718 C CA . GLU A 1 91 ? 18.375 -3.729 -20.222 1.00 98.50 91 GLU A CA 1
ATOM 719 C C . GLU A 1 91 ? 18.852 -3.729 -18.762 1.00 98.50 91 GLU A C 1
ATOM 721 O O . GLU A 1 91 ? 18.102 -4.114 -17.858 1.00 98.50 91 GLU A O 1
ATOM 726 N N . GLU A 1 92 ? 20.073 -3.250 -18.511 1.00 98.62 92 GLU A N 1
ATOM 727 C CA . GLU A 1 92 ? 20.646 -3.155 -17.165 1.00 98.62 92 GLU A CA 1
ATOM 728 C C . GLU A 1 92 ? 19.822 -2.217 -16.266 1.00 98.62 92 GLU A C 1
ATOM 730 O O . GLU A 1 92 ? 19.510 -2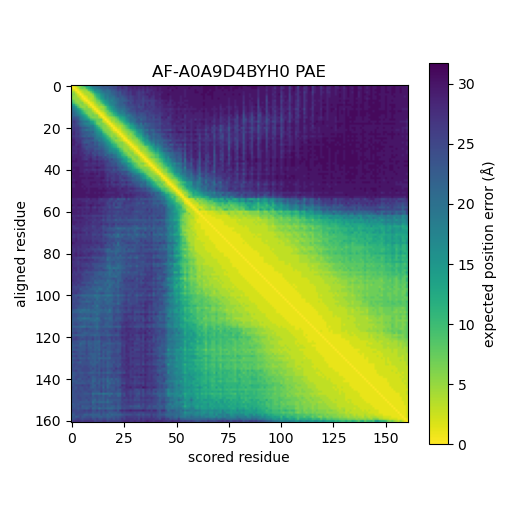.559 -15.118 1.00 98.62 92 GLU A O 1
ATOM 735 N N . LEU A 1 93 ? 19.402 -1.061 -16.790 1.00 98.69 93 LEU A N 1
ATOM 736 C CA . LEU A 1 93 ? 18.546 -0.119 -16.068 1.00 98.69 93 LEU A CA 1
ATOM 737 C C . LEU A 1 93 ? 17.159 -0.702 -15.783 1.00 98.69 93 LEU A C 1
ATOM 739 O O . LEU A 1 93 ? 16.680 -0.589 -14.654 1.00 98.69 93 LEU A O 1
ATOM 743 N N . ASN A 1 94 ? 16.537 -1.374 -16.752 1.00 98.31 94 ASN A N 1
ATOM 744 C CA . ASN A 1 94 ? 15.235 -2.020 -16.571 1.00 98.31 94 ASN A CA 1
ATOM 745 C C . ASN A 1 94 ? 15.291 -3.117 -15.501 1.00 98.31 94 ASN A C 1
ATOM 747 O O . ASN A 1 94 ? 14.417 -3.190 -14.634 1.00 98.31 94 ASN A O 1
ATOM 751 N N . SER A 1 95 ? 16.348 -3.932 -15.513 1.00 98.62 95 SER A N 1
ATOM 752 C CA . SER A 1 95 ? 16.598 -4.939 -14.479 1.00 98.62 95 SER A CA 1
ATOM 753 C C . SER A 1 95 ? 16.722 -4.301 -13.091 1.00 98.62 95 SER A C 1
ATOM 755 O O . SER A 1 95 ? 16.075 -4.736 -12.135 1.00 98.62 95 SER A O 1
ATOM 757 N N . LYS A 1 96 ? 17.477 -3.201 -12.981 1.00 98.69 96 LYS A N 1
ATOM 758 C CA . LYS A 1 96 ? 17.646 -2.463 -11.723 1.00 98.69 96 LYS A CA 1
ATOM 759 C C . LYS A 1 96 ? 16.342 -1.838 -11.225 1.00 98.69 96 LYS A C 1
ATOM 761 O O . LYS A 1 96 ? 16.057 -1.916 -10.032 1.00 98.69 96 LYS A O 1
ATOM 766 N N . ILE A 1 97 ? 15.537 -1.257 -12.115 1.00 98.69 97 ILE A N 1
ATOM 767 C CA . ILE A 1 97 ? 14.214 -0.710 -11.777 1.00 98.69 97 ILE A CA 1
ATOM 768 C C . ILE A 1 97 ? 13.317 -1.814 -11.216 1.00 98.69 97 ILE A C 1
ATOM 770 O O . ILE A 1 97 ? 12.712 -1.626 -10.163 1.00 98.69 97 ILE A O 1
ATOM 774 N N . LYS A 1 98 ? 13.278 -2.986 -11.859 1.00 98.56 98 LYS A N 1
ATOM 775 C CA . LYS A 1 98 ? 12.473 -4.119 -11.388 1.00 98.56 98 LYS A CA 1
ATOM 776 C C . LYS A 1 98 ? 12.882 -4.573 -9.984 1.00 98.56 98 LYS A C 1
ATOM 778 O O . LYS A 1 98 ? 12.022 -4.728 -9.123 1.00 98.56 98 LYS A O 1
ATOM 783 N N . GLN A 1 99 ? 14.185 -4.709 -9.731 1.00 98.50 99 GLN A N 1
ATOM 784 C CA . GLN A 1 99 ? 14.697 -5.074 -8.405 1.00 98.50 99 GLN A CA 1
ATOM 785 C C . GLN A 1 99 ? 14.355 -4.028 -7.337 1.00 98.50 99 GLN A C 1
ATOM 787 O O . GLN A 1 99 ? 14.025 -4.384 -6.207 1.00 98.50 99 GLN A O 1
ATOM 792 N N . LEU A 1 100 ? 14.426 -2.736 -7.678 1.00 98.69 100 LEU A N 1
ATOM 793 C CA . LEU A 1 100 ? 14.045 -1.660 -6.762 1.00 98.69 100 LEU A CA 1
ATOM 794 C C . LEU A 1 100 ? 12.551 -1.708 -6.432 1.00 98.69 100 LEU A C 1
A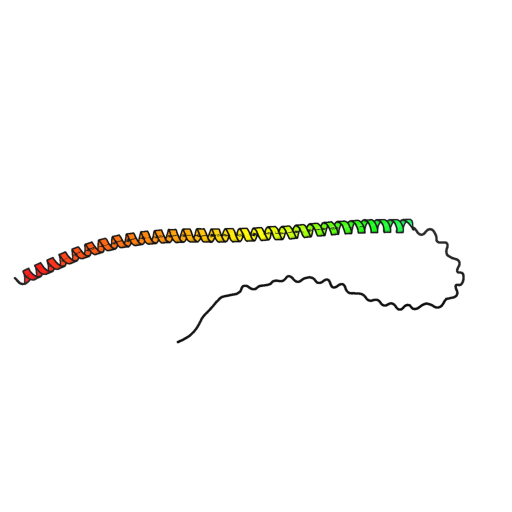TOM 796 O O . LEU A 1 100 ? 12.202 -1.632 -5.258 1.00 98.69 100 LEU A O 1
ATOM 800 N N . ILE A 1 101 ? 11.690 -1.919 -7.432 1.00 98.31 101 ILE A N 1
ATOM 801 C CA . ILE A 1 101 ? 10.241 -2.070 -7.232 1.00 98.31 101 ILE A CA 1
ATOM 802 C C . ILE A 1 101 ? 9.939 -3.257 -6.311 1.00 98.31 101 ILE A C 1
ATOM 804 O O . ILE A 1 101 ? 9.192 -3.106 -5.350 1.00 98.31 101 ILE A O 1
ATOM 808 N N . GLU A 1 102 ? 10.538 -4.424 -6.562 1.00 98.38 102 GLU A N 1
ATOM 809 C CA . GLU A 1 102 ? 10.332 -5.623 -5.735 1.00 98.38 102 GLU A CA 1
ATOM 810 C C . GLU A 1 102 ? 10.798 -5.409 -4.287 1.00 98.38 102 GLU A C 1
ATOM 812 O O . GLU A 1 102 ? 10.120 -5.808 -3.336 1.00 98.38 102 GLU A O 1
ATOM 817 N N . LYS A 1 103 ? 11.943 -4.742 -4.105 1.00 98.50 103 LYS A N 1
ATOM 818 C CA . LYS A 1 103 ? 12.477 -4.411 -2.782 1.00 98.50 103 LYS A CA 1
ATOM 819 C C . LYS A 1 103 ? 11.570 -3.440 -2.029 1.00 98.50 103 LYS A C 1
ATOM 821 O O . LYS A 1 103 ? 11.322 -3.642 -0.837 1.00 98.50 103 LYS A O 1
ATOM 826 N N . ASP A 1 104 ? 11.103 -2.393 -2.699 1.00 98.50 104 ASP A N 1
ATOM 827 C CA . ASP A 1 104 ? 10.242 -1.388 -2.084 1.00 98.50 104 ASP A CA 1
ATOM 828 C C . ASP A 1 104 ? 8.860 -1.967 -1.758 1.00 98.50 104 ASP A C 1
ATOM 830 O O . ASP A 1 104 ? 8.364 -1.729 -0.658 1.00 98.50 104 ASP A O 1
ATOM 834 N N . ASP A 1 105 ? 8.289 -2.815 -2.618 1.00 98.50 105 ASP A N 1
ATOM 835 C CA . ASP A 1 105 ? 7.029 -3.520 -2.342 1.00 98.50 105 ASP A CA 1
ATOM 836 C C . ASP A 1 105 ? 7.149 -4.430 -1.107 1.00 98.50 105 ASP A C 1
ATOM 838 O O . ASP A 1 105 ? 6.329 -4.371 -0.185 1.00 98.50 105 ASP A O 1
ATOM 842 N N . ALA A 1 106 ? 8.234 -5.208 -1.015 1.00 98.06 106 ALA A N 1
ATOM 843 C CA . ALA A 1 106 ? 8.506 -6.044 0.152 1.00 98.06 106 ALA A CA 1
ATOM 844 C C . ALA A 1 106 ? 8.665 -5.213 1.436 1.00 98.06 106 ALA A C 1
ATOM 846 O O . ALA A 1 106 ? 8.126 -5.573 2.488 1.00 98.06 106 ALA A O 1
ATOM 847 N N . ARG A 1 107 ? 9.379 -4.083 1.354 1.00 98.56 107 ARG A N 1
ATOM 848 C CA . ARG A 1 107 ? 9.570 -3.166 2.482 1.00 98.56 107 ARG A CA 1
ATOM 849 C C . ARG A 1 107 ? 8.242 -2.571 2.941 1.00 98.56 107 ARG A C 1
ATOM 851 O O . ARG A 1 107 ? 7.954 -2.634 4.132 1.00 98.56 107 ARG A O 1
ATOM 858 N N . ILE A 1 108 ? 7.439 -2.043 2.018 1.00 98.62 108 ILE A N 1
ATOM 859 C CA . ILE A 1 108 ? 6.124 -1.452 2.306 1.00 98.62 108 ILE A CA 1
ATOM 860 C C . ILE A 1 108 ? 5.204 -2.490 2.950 1.00 98.62 108 ILE A C 1
ATOM 862 O O . ILE A 1 108 ? 4.572 -2.223 3.970 1.00 98.62 108 ILE A O 1
ATOM 866 N N . LYS A 1 109 ? 5.160 -3.708 2.406 1.00 98.56 109 LYS A N 1
ATOM 867 C CA . LYS A 1 109 ? 4.339 -4.790 2.956 1.00 98.56 109 LYS A CA 1
ATOM 868 C C . LYS A 1 109 ? 4.737 -5.157 4.386 1.00 98.56 109 LYS A C 1
ATOM 870 O O . LYS A 1 109 ? 3.867 -5.438 5.210 1.00 98.56 109 LYS A O 1
ATOM 875 N N . ASN A 1 110 ? 6.035 -5.169 4.686 1.00 98.50 110 ASN A N 1
ATOM 876 C CA . ASN A 1 110 ? 6.525 -5.471 6.028 1.00 98.50 110 ASN A CA 1
ATOM 877 C C . ASN A 1 110 ? 6.208 -4.347 7.016 1.00 98.50 110 ASN A C 1
ATOM 879 O O . ASN A 1 110 ? 5.623 -4.633 8.059 1.00 98.50 110 ASN A O 1
ATOM 883 N N . THR A 1 111 ? 6.480 -3.087 6.664 1.00 98.56 111 THR A N 1
ATOM 884 C CA . THR A 1 111 ? 6.170 -1.951 7.546 1.00 98.56 111 THR A CA 1
ATOM 885 C C . THR A 1 111 ? 4.670 -1.825 7.803 1.00 98.56 111 THR A C 1
ATOM 887 O O . THR A 1 111 ? 4.259 -1.587 8.935 1.00 98.56 111 THR A O 1
ATOM 890 N N . MET A 1 112 ? 3.828 -2.061 6.790 1.00 98.56 112 MET A N 1
ATOM 891 C CA . MET A 1 112 ? 2.373 -2.102 6.968 1.00 98.56 112 MET A CA 1
ATOM 892 C C . MET A 1 112 ? 1.941 -3.216 7.925 1.00 98.56 112 MET A C 1
ATOM 894 O O . MET A 1 112 ? 1.082 -2.989 8.775 1.00 98.56 112 MET A O 1
ATOM 898 N N . ARG A 1 113 ? 2.530 -4.414 7.818 1.00 98.31 113 ARG A N 1
ATOM 899 C CA . ARG A 1 113 ? 2.214 -5.531 8.720 1.00 98.31 113 ARG A CA 1
ATOM 900 C C . ARG A 1 113 ? 2.582 -5.204 10.167 1.00 98.31 113 ARG A C 1
ATOM 902 O O . ARG A 1 113 ? 1.783 -5.465 11.060 1.00 98.31 113 ARG A O 1
ATOM 909 N N . GLU A 1 114 ? 3.769 -4.649 10.386 1.00 98.38 114 GLU A N 1
ATOM 910 C CA . GLU A 1 114 ? 4.264 -4.285 11.717 1.00 98.38 114 GLU A CA 1
ATOM 911 C C . GLU A 1 114 ? 3.391 -3.207 12.364 1.00 98.38 114 GLU A C 1
ATOM 913 O O . GLU A 1 114 ? 2.942 -3.387 13.495 1.00 98.38 114 GLU A O 1
ATOM 918 N N . LEU A 1 115 ? 3.065 -2.140 11.624 1.00 98.38 115 LEU A N 1
ATOM 919 C CA . LEU A 1 115 ? 2.182 -1.074 12.107 1.00 98.38 115 LEU A CA 1
ATOM 920 C C . LEU A 1 115 ? 0.790 -1.602 12.472 1.00 98.38 115 LEU A C 1
ATOM 922 O O . LEU A 1 115 ? 0.280 -1.294 13.546 1.00 98.38 115 LEU A O 1
ATOM 926 N N . LEU A 1 116 ? 0.186 -2.428 11.610 1.00 98.25 116 LEU A N 1
ATOM 927 C CA . LEU A 1 116 ? -1.132 -3.009 11.877 1.00 98.25 116 LEU A CA 1
ATOM 928 C C . LEU A 1 116 ? -1.120 -3.938 13.094 1.00 98.25 116 LEU A C 1
ATOM 930 O O . LEU A 1 116 ? -2.080 -3.930 13.861 1.00 98.25 116 LEU A O 1
ATOM 934 N N . SER A 1 117 ? -0.055 -4.724 13.279 1.00 97.56 117 SER A N 1
ATOM 935 C CA . SER A 1 117 ? 0.087 -5.578 14.460 1.00 97.56 117 SER A CA 1
ATOM 936 C C . SER A 1 117 ? 0.204 -4.742 15.731 1.00 97.56 117 SER A C 1
ATOM 938 O O . SER A 1 117 ? -0.559 -4.967 16.661 1.00 97.56 117 SER A O 1
ATOM 940 N N . GLY A 1 118 ? 1.084 -3.735 15.742 1.00 97.69 118 GLY A N 1
ATOM 941 C CA . GLY A 1 118 ? 1.278 -2.874 16.911 1.00 97.69 118 GLY A CA 1
ATOM 942 C C . GLY A 1 118 ? 0.007 -2.119 17.298 1.00 97.69 118 GLY A C 1
ATOM 943 O O . GLY A 1 118 ? -0.426 -2.180 18.443 1.00 97.69 118 GLY A O 1
ATOM 944 N N . MET A 1 119 ? -0.668 -1.497 16.325 1.00 98.25 119 MET A N 1
ATOM 945 C CA . MET A 1 119 ? -1.939 -0.809 16.579 1.00 98.25 119 MET A CA 1
ATOM 946 C C . MET A 1 119 ? -3.021 -1.759 17.098 1.00 98.25 119 MET A C 1
ATOM 948 O O . MET A 1 119 ? -3.801 -1.389 17.975 1.00 98.25 119 MET A O 1
ATOM 952 N N . LYS A 1 120 ? -3.092 -2.981 16.555 1.00 98.12 120 LYS A N 1
ATOM 953 C CA . LYS A 1 120 ? -4.032 -3.998 17.031 1.00 98.12 120 LYS A CA 1
ATOM 954 C C . LYS A 1 120 ? -3.753 -4.346 18.493 1.00 98.12 120 LYS A C 1
ATOM 956 O O . LYS A 1 120 ? -4.701 -4.397 19.273 1.00 98.12 120 LYS A O 1
ATOM 961 N N . ASP A 1 121 ? -2.494 -4.569 18.853 1.00 97.88 121 ASP A N 1
ATOM 962 C CA . ASP A 1 121 ? -2.106 -4.936 20.215 1.00 97.88 121 ASP A CA 1
ATOM 963 C C . ASP A 1 121 ? -2.424 -3.802 21.203 1.00 97.88 121 ASP A C 1
ATOM 965 O O . ASP A 1 121 ? -3.055 -4.046 22.232 1.00 97.88 121 ASP A O 1
ATOM 969 N N . ASP A 1 122 ? -2.117 -2.551 20.847 1.00 98.31 122 ASP A N 1
ATOM 970 C CA . ASP A 1 122 ? -2.434 -1.374 21.665 1.00 98.31 122 ASP A CA 1
ATOM 971 C C . ASP A 1 122 ? -3.944 -1.212 21.898 1.00 98.31 122 ASP A C 1
ATOM 973 O O . ASP A 1 122 ? -4.390 -0.968 23.025 1.00 98.31 122 ASP A O 1
ATOM 977 N N . ILE A 1 123 ? -4.753 -1.382 20.843 1.00 98.62 123 ILE A N 1
ATOM 978 C CA . ILE A 1 123 ? -6.218 -1.320 20.933 1.00 98.62 123 ILE A CA 1
ATOM 979 C C . ILE A 1 123 ? -6.743 -2.442 21.831 1.00 98.62 123 ILE A C 1
ATOM 981 O O . ILE A 1 123 ? -7.567 -2.184 22.708 1.00 98.62 123 ILE A O 1
ATOM 985 N N . VAL A 1 124 ? -6.263 -3.676 21.647 1.00 98.62 124 VAL A N 1
ATOM 986 C CA . VAL A 1 124 ? -6.681 -4.826 22.462 1.00 98.62 124 VAL A CA 1
ATOM 987 C C . VAL A 1 124 ? -6.335 -4.604 23.933 1.00 98.62 124 VAL A C 1
ATOM 989 O O . VAL A 1 124 ? -7.187 -4.826 24.794 1.00 98.62 124 VAL A O 1
ATOM 992 N N . ILE A 1 125 ? -5.129 -4.115 24.237 1.00 98.56 125 ILE A N 1
ATOM 993 C CA . ILE A 1 125 ? -4.704 -3.809 25.609 1.00 98.56 125 ILE A CA 1
ATOM 994 C C . ILE A 1 125 ? -5.580 -2.707 26.211 1.00 98.56 125 ILE A C 1
ATOM 996 O O . ILE A 1 125 ? -6.025 -2.827 27.353 1.00 98.56 125 ILE A O 1
ATOM 1000 N N . SER A 1 126 ? -5.839 -1.635 25.459 1.00 98.69 126 SER A N 1
ATOM 1001 C CA . SER A 1 126 ? -6.662 -0.515 25.924 1.00 98.69 126 SER A CA 1
ATOM 1002 C C . SER A 1 126 ? -8.095 -0.953 26.236 1.00 98.69 126 SER A C 1
ATOM 1004 O O . SER A 1 126 ? -8.602 -0.675 27.323 1.00 98.69 126 SER A O 1
ATOM 1006 N N . LEU A 1 127 ? -8.722 -1.704 25.326 1.00 98.69 127 LEU A N 1
ATOM 1007 C CA . LEU A 1 127 ? -10.072 -2.232 25.519 1.00 98.69 127 LEU A CA 1
ATOM 1008 C C . LEU A 1 127 ? -10.137 -3.226 26.682 1.00 98.69 127 LEU A C 1
ATOM 1010 O O . LEU A 1 127 ? -11.066 -3.151 27.479 1.00 98.69 127 LEU A O 1
ATOM 1014 N N . SER A 1 128 ? -9.138 -4.102 26.829 1.00 98.62 128 SER A N 1
ATOM 1015 C CA . SER A 1 128 ? -9.086 -5.059 27.946 1.00 98.62 128 SER A CA 1
ATOM 1016 C C . SER A 1 128 ? -9.055 -4.340 29.297 1.00 98.62 128 SER A C 1
ATOM 1018 O O . SER A 1 128 ? -9.813 -4.688 30.196 1.00 98.62 128 SER A O 1
ATOM 1020 N N . LYS A 1 129 ? -8.262 -3.265 29.420 1.00 98.69 129 LYS A N 1
ATOM 1021 C CA . LYS A 1 129 ? -8.234 -2.431 30.634 1.00 98.69 129 LYS A CA 1
ATOM 1022 C C . LYS A 1 129 ? -9.569 -1.735 30.899 1.00 98.69 129 LYS A C 1
ATOM 1024 O O . LYS A 1 129 ? -9.988 -1.616 32.045 1.00 98.69 129 LYS A O 1
ATOM 1029 N N . GLN A 1 130 ? -10.240 -1.243 29.855 1.00 98.81 130 GLN A N 1
ATOM 1030 C CA . GLN A 1 130 ? -11.557 -0.622 30.016 1.00 98.81 130 GLN A CA 1
ATOM 1031 C C . GLN A 1 130 ? -12.608 -1.633 30.486 1.00 98.81 130 GLN A C 1
ATOM 1033 O O . GLN A 1 130 ? -13.417 -1.292 31.346 1.00 98.81 130 GLN A O 1
ATOM 1038 N N . ILE A 1 131 ? -12.574 -2.862 29.962 1.00 98.75 131 ILE A N 1
ATOM 1039 C CA . ILE A 1 131 ? -13.447 -3.960 30.397 1.00 98.75 131 ILE A CA 1
ATOM 1040 C C . ILE A 1 131 ? -13.231 -4.248 31.884 1.00 98.75 131 ILE A C 1
ATOM 1042 O O . ILE A 1 131 ? -14.197 -4.212 32.635 1.00 98.75 131 ILE A O 1
ATOM 1046 N N . GLU A 1 132 ? -11.984 -4.406 32.328 1.00 98.75 132 GLU A N 1
ATOM 1047 C CA . GLU A 1 132 ? -11.651 -4.682 33.735 1.00 98.75 132 GLU A CA 1
ATOM 1048 C C . GLU A 1 132 ? -12.198 -3.604 34.697 1.00 98.75 132 GLU A C 1
ATOM 1050 O O . GLU A 1 132 ? -12.762 -3.898 35.757 1.00 98.75 132 GLU A O 1
ATOM 1055 N N . VAL A 1 133 ? -12.103 -2.327 34.304 1.00 98.75 133 VAL A N 1
ATOM 1056 C CA . VAL A 1 133 ? -12.675 -1.210 35.077 1.00 98.75 133 VAL A CA 1
ATOM 1057 C C . VAL A 1 133 ? -14.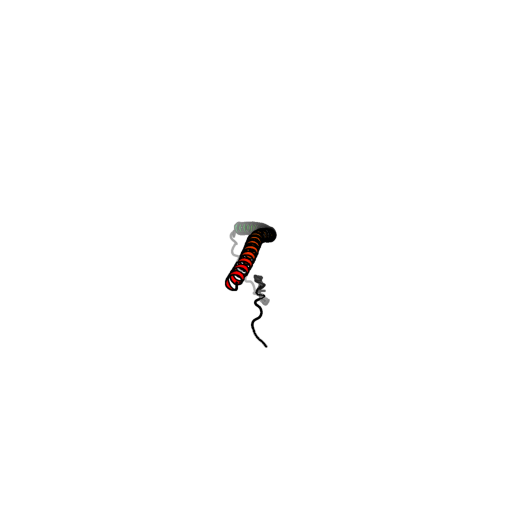204 -1.278 35.120 1.00 98.75 133 VAL A C 1
ATOM 1059 O O . VAL A 1 133 ? -14.805 -0.990 36.157 1.00 98.75 133 VAL A O 1
ATOM 1062 N N . LEU A 1 134 ? -14.851 -1.622 34.004 1.00 98.75 134 LEU A N 1
ATOM 1063 C CA . LEU A 1 134 ? -16.307 -1.755 33.944 1.00 98.75 134 LEU A CA 1
ATOM 1064 C C . LEU A 1 134 ? -16.805 -2.949 34.761 1.00 98.75 134 LEU A C 1
ATOM 1066 O O . LEU A 1 134 ? -17.801 -2.805 35.465 1.00 98.75 134 LEU A O 1
ATOM 1070 N N . GLU A 1 135 ? -16.101 -4.079 34.723 1.00 98.69 135 GLU A N 1
ATOM 1071 C CA . GLU A 1 135 ? -16.393 -5.266 35.532 1.00 98.69 135 GLU A CA 1
ATOM 1072 C C . GLU A 1 135 ? -16.307 -4.947 37.028 1.00 98.69 135 GLU A C 1
ATOM 1074 O O . GLU A 1 135 ? -17.233 -5.251 37.779 1.00 98.69 135 GLU A O 1
ATOM 1079 N N . SER A 1 136 ? -15.258 -4.234 37.450 1.00 98.62 136 SER A N 1
ATOM 1080 C CA . SER A 1 136 ? -15.098 -3.799 38.845 1.00 98.62 136 SER A CA 1
ATOM 1081 C C . SER A 1 136 ? -16.256 -2.904 39.305 1.00 98.62 136 SER A C 1
ATOM 1083 O O . SER A 1 136 ? -16.827 -3.108 40.376 1.00 98.62 136 SER A O 1
ATOM 1085 N N . ARG A 1 137 ? -16.662 -1.937 38.472 1.00 98.75 137 ARG A N 1
ATOM 1086 C CA . ARG A 1 137 ? -17.796 -1.045 38.775 1.00 98.75 137 ARG A CA 1
ATOM 1087 C C . ARG A 1 137 ? -19.132 -1.779 38.803 1.00 98.75 137 ARG A C 1
ATOM 1089 O O . ARG A 1 137 ? -19.991 -1.438 39.612 1.00 98.75 137 ARG A O 1
ATOM 1096 N N . LEU A 1 138 ? -19.335 -2.743 37.906 1.00 98.69 138 LEU A N 1
ATOM 1097 C CA . LEU A 1 138 ? -20.546 -3.559 37.883 1.00 98.69 138 LEU A CA 1
ATOM 1098 C C . LEU A 1 138 ? -20.669 -4.349 39.188 1.00 98.69 138 LEU A C 1
ATOM 1100 O O . LEU A 1 138 ? -21.716 -4.302 39.826 1.00 98.69 138 LEU A O 1
ATOM 1104 N N . PHE A 1 139 ? -19.574 -4.971 39.623 1.00 98.69 139 PHE A N 1
ATOM 1105 C CA . PHE A 1 139 ? -19.515 -5.714 40.876 1.00 98.69 139 PHE A CA 1
ATOM 1106 C C . PHE A 1 139 ? -19.833 -4.839 42.102 1.00 98.69 139 PHE A C 1
ATOM 1108 O O . PHE A 1 139 ? -20.635 -5.218 42.956 1.00 98.69 139 PHE A O 1
ATOM 1115 N N . GLU A 1 140 ? -19.277 -3.626 42.178 1.00 98.75 140 GLU A N 1
ATOM 1116 C CA . GLU A 1 140 ? -19.612 -2.670 43.247 1.00 98.75 140 GLU A CA 1
ATOM 1117 C C . GLU A 1 140 ? -21.110 -2.324 43.270 1.00 98.75 140 GLU A C 1
ATOM 1119 O O . GLU A 1 140 ? -21.724 -2.259 44.340 1.00 98.75 140 GLU A O 1
ATOM 1124 N N . ARG A 1 141 ? -21.717 -2.138 42.091 1.00 98.62 141 ARG A N 1
ATOM 1125 C CA . ARG A 1 141 ? -23.153 -1.858 41.957 1.00 98.62 141 ARG A CA 1
ATOM 1126 C C . ARG A 1 141 ? -24.026 -3.048 42.336 1.00 98.62 141 ARG A C 1
ATOM 1128 O O . ARG A 1 141 ? -25.094 -2.839 42.905 1.00 98.62 141 ARG A O 1
ATOM 1135 N N . GLU A 1 142 ? -23.596 -4.274 42.053 1.00 98.69 142 GLU A N 1
ATOM 1136 C CA . GLU A 1 142 ? -24.294 -5.489 42.487 1.00 98.69 142 GLU A CA 1
ATOM 1137 C C . GLU A 1 142 ? -24.345 -5.574 44.018 1.00 98.69 142 GLU A C 1
ATOM 1139 O O . GLU A 1 142 ? -25.424 -5.753 44.586 1.00 98.69 142 GLU A O 1
ATOM 1144 N N . ILE A 1 143 ? -23.218 -5.316 44.693 1.00 98.56 143 ILE A N 1
ATOM 1145 C CA . ILE A 1 143 ? -23.152 -5.265 46.163 1.00 98.56 143 ILE A CA 1
ATOM 1146 C C . ILE A 1 143 ? -24.091 -4.193 46.730 1.00 98.56 143 ILE A C 1
ATOM 1148 O O . ILE A 1 143 ? -24.792 -4.432 47.716 1.00 98.56 143 ILE A O 1
ATOM 1152 N N . GLU A 1 144 ? -24.085 -2.991 46.154 1.00 98.69 144 GLU A N 1
ATOM 1153 C CA . GLU A 1 144 ? -24.962 -1.896 46.584 1.00 98.69 144 GLU A CA 1
ATOM 1154 C C . GLU A 1 144 ? -26.443 -2.268 46.433 1.00 98.69 144 GLU A C 1
ATOM 1156 O O . GLU A 1 144 ? -27.237 -2.053 47.349 1.00 98.69 144 GLU A O 1
ATOM 1161 N N . ASN A 1 145 ? -26.811 -2.883 45.310 1.00 98.62 145 ASN A N 1
ATOM 1162 C CA . ASN A 1 145 ? -28.179 -3.309 45.042 1.00 98.62 145 ASN A CA 1
ATOM 1163 C C . ASN A 1 145 ? -28.653 -4.365 46.053 1.00 98.62 145 ASN A C 1
ATOM 1165 O O . ASN A 1 145 ? -29.758 -4.266 46.583 1.00 98.62 145 ASN A O 1
ATOM 1169 N N . ASP A 1 146 ? -27.805 -5.336 46.390 1.00 98.75 146 ASP A N 1
ATOM 1170 C CA . ASP A 1 146 ? -28.143 -6.354 47.386 1.00 98.75 146 ASP A CA 1
ATOM 1171 C C . ASP A 1 146 ? -28.318 -5.766 48.794 1.00 98.75 146 ASP A C 1
ATOM 1173 O O . ASP A 1 146 ? -29.240 -6.163 49.514 1.00 98.75 146 ASP A O 1
ATOM 1177 N N . LYS A 1 147 ? -27.517 -4.757 49.167 1.00 98.62 147 LYS A N 1
ATOM 1178 C CA . LYS A 1 147 ? -27.724 -3.997 50.414 1.00 98.62 147 LYS A CA 1
ATOM 1179 C C . LYS A 1 147 ? -29.075 -3.281 50.423 1.00 98.62 147 LYS A C 1
ATOM 1181 O O . LYS A 1 147 ? -29.821 -3.415 51.390 1.00 98.62 147 LYS A O 1
ATOM 1186 N N . LEU A 1 148 ? -29.412 -2.572 49.344 1.00 98.69 148 LEU A N 1
ATOM 1187 C CA . LEU A 1 148 ? -30.685 -1.850 49.225 1.00 98.69 148 LEU A CA 1
ATOM 1188 C C . LEU A 1 148 ? -31.889 -2.801 49.261 1.00 98.69 148 LEU A C 1
ATOM 1190 O O . LEU A 1 148 ? -32.882 -2.514 49.927 1.00 98.69 148 LEU A O 1
ATOM 1194 N N . LYS A 1 149 ? -31.808 -3.965 48.604 1.00 98.69 149 LYS A N 1
ATOM 1195 C CA . LYS A 1 149 ? -32.855 -4.999 48.685 1.00 98.69 149 LYS A CA 1
ATOM 1196 C C . LYS A 1 149 ? -33.078 -5.475 50.120 1.00 98.69 149 LYS A C 1
ATOM 1198 O O . LYS A 1 149 ? -34.227 -5.669 50.520 1.00 98.69 149 LYS A O 1
ATOM 1203 N N . GLN A 1 150 ? -32.003 -5.678 50.882 1.00 98.50 150 GLN A N 1
ATOM 1204 C CA . GLN A 1 150 ? -32.105 -6.095 52.279 1.00 98.50 150 GLN A CA 1
ATOM 1205 C C . GLN A 1 150 ? -32.741 -5.000 53.146 1.00 98.50 150 GLN A C 1
ATOM 1207 O O . GLN A 1 150 ? -33.647 -5.295 53.920 1.00 98.50 150 GLN A O 1
ATOM 1212 N N . GLU A 1 151 ? -32.347 -3.739 52.959 1.00 98.50 151 GLU A N 1
ATOM 1213 C CA . GLU A 1 151 ? -32.940 -2.600 53.668 1.00 98.50 151 GLU A CA 1
ATOM 1214 C C . GLU A 1 151 ? -34.445 -2.463 53.388 1.00 98.50 151 GLU A C 1
ATOM 1216 O O . GLU A 1 151 ? -35.240 -2.324 54.318 1.00 98.50 151 GLU A O 1
ATOM 1221 N N . VAL A 1 152 ? -34.862 -2.587 52.123 1.00 98.50 152 VAL A N 1
ATOM 1222 C CA . VAL A 1 152 ? -36.285 -2.585 51.740 1.00 98.50 152 VAL A CA 1
ATOM 1223 C C . VAL A 1 152 ? -37.046 -3.719 52.430 1.00 98.50 152 VAL A C 1
ATOM 1225 O O . VAL A 1 152 ? -38.154 -3.512 52.925 1.00 98.50 152 VAL A O 1
ATOM 1228 N N . LYS A 1 153 ? -36.458 -4.918 52.499 1.00 98.19 153 LYS A N 1
ATOM 1229 C CA . LYS A 1 153 ? -37.067 -6.067 53.180 1.00 98.19 153 LYS A CA 1
ATOM 1230 C C . LYS A 1 153 ? -37.254 -5.809 54.677 1.00 98.19 153 LYS A C 1
ATOM 1232 O O . LYS A 1 153 ? -38.314 -6.118 55.218 1.00 98.19 153 LYS A O 1
ATOM 1237 N N . ASP A 1 154 ? -36.250 -5.230 55.328 1.00 98.19 154 ASP A N 1
ATOM 1238 C CA . ASP A 1 154 ? -36.298 -4.912 56.756 1.00 98.19 154 ASP A CA 1
ATOM 1239 C C . ASP A 1 154 ? -37.324 -3.810 57.059 1.00 98.19 154 ASP A C 1
ATOM 1241 O O . ASP A 1 154 ? -38.042 -3.891 58.057 1.00 98.19 154 ASP A O 1
ATOM 1245 N N . LEU A 1 155 ? -37.428 -2.797 56.192 1.00 98.25 155 LEU A N 1
ATOM 1246 C CA . LEU A 1 155 ? -38.440 -1.743 56.296 1.00 98.25 155 LEU A CA 1
ATOM 1247 C C . LEU A 1 155 ? -39.859 -2.285 56.115 1.00 98.25 155 LEU A C 1
ATOM 1249 O O . LEU A 1 155 ? -40.728 -1.937 56.908 1.00 98.25 155 LEU A O 1
ATOM 1253 N N . ASN A 1 156 ? -40.087 -3.159 55.131 1.00 97.94 156 ASN A N 1
ATOM 1254 C CA . ASN A 1 156 ? -41.397 -3.783 54.930 1.00 97.94 156 ASN A CA 1
ATOM 1255 C C . ASN A 1 156 ? -41.836 -4.572 56.164 1.00 97.94 156 ASN A C 1
ATOM 1257 O O . ASN A 1 156 ? -42.969 -4.425 56.606 1.00 97.94 156 ASN A O 1
ATOM 1261 N N . LYS A 1 157 ? -40.923 -5.338 56.772 1.00 97.94 157 LYS A N 1
ATOM 1262 C CA . LYS A 1 157 ? -41.220 -6.081 58.000 1.00 97.94 157 LYS A CA 1
ATOM 1263 C C . LYS A 1 157 ? -41.642 -5.155 59.149 1.00 97.94 157 LYS A C 1
ATOM 1265 O O . LYS A 1 157 ? -42.629 -5.426 59.812 1.00 97.94 157 LYS A O 1
ATOM 1270 N N . LYS A 1 158 ? -40.937 -4.034 59.343 1.00 97.69 158 LYS A N 1
ATOM 1271 C CA . LYS A 1 158 ? -41.285 -3.024 60.365 1.00 97.69 158 LYS A CA 1
ATOM 1272 C C . LYS A 1 158 ? -42.632 -2.338 60.131 1.00 97.69 158 LYS A C 1
ATOM 1274 O O . LYS A 1 158 ? -43.116 -1.678 61.039 1.00 97.69 158 LYS A O 1
ATOM 1279 N N . LEU A 1 159 ? -43.156 -2.383 58.909 1.00 96.94 159 LEU A N 1
ATOM 1280 C CA . LEU A 1 159 ? -44.420 -1.748 58.538 1.00 96.94 159 LEU A CA 1
ATOM 1281 C C . LEU A 1 159 ? -45.612 -2.700 58.732 1.00 96.94 159 LEU A C 1
ATOM 1283 O O . LEU A 1 159 ? -46.744 -2.240 58.845 1.00 96.94 159 LEU A O 1
ATOM 1287 N N . GLU A 1 160 ? -45.351 -4.010 58.748 1.00 95.56 160 GLU A N 1
ATOM 1288 C CA . GLU A 1 160 ? -46.331 -5.061 59.045 1.00 95.56 160 GLU A CA 1
ATOM 1289 C C . GLU A 1 160 ? -46.526 -5.298 60.556 1.00 95.56 160 GLU A C 1
ATOM 1291 O O . GLU A 1 160 ? -47.598 -5.764 60.947 1.00 95.56 160 GLU A O 1
ATOM 1296 N N . ASP A 1 161 ? -45.513 -4.980 61.373 1.00 87.56 161 ASP A N 1
ATOM 1297 C CA . ASP A 1 161 ? -45.524 -5.048 62.848 1.00 87.56 161 ASP A CA 1
ATOM 1298 C C . ASP A 1 161 ? -46.217 -3.824 63.492 1.00 87.56 161 ASP A C 1
ATOM 1300 O O . ASP A 1 161 ? -46.972 -4.022 64.477 1.00 87.56 161 ASP A O 1
#

Mean predicted aligned error: 16.77 Å

Radius of gyration: 50.53 Å; Cα contacts (8 Å, |Δi|>4): 0; chains: 1; bounding box: 90×35×156 Å

Solvent-accessible surface area (backbone atoms only — not comparable to full-atom values): 10090 Å² total; per-residue (Å²): 135,87,81,90,87,81,86,93,76,90,84,84,77,79,83,85,77,81,72,82,84,80,80,77,80,78,82,82,81,77,87,77,82,89,75,84,77,76,90,74,84,79,72,89,69,80,73,75,80,80,71,82,77,60,62,68,56,56,52,50,52,52,51,53,51,52,51,52,52,50,52,52,51,54,49,51,54,52,49,54,52,51,52,54,52,50,54,52,50,50,52,56,49,51,52,51,50,52,54,50,51,54,52,49,52,54,49,52,55,48,54,52,51,52,52,54,51,52,55,49,51,53,50,52,54,54,50,52,55,52,48,54,55,50,52,54,53,49,52,54,50,52,55,51,49,55,52,52,54,50,52,53,52,55,51,53,53,66,72,76,108